Protein AF-A0AA51QZ74-F1 (afdb_monomer_lite)

Organism: NCBI:txid2735563

pLDDT: mean 86.42, std 13.8, range [32.44, 95.69]

Sequence (75 aa):
MQAINNMPATPAHLPFLQAICWQRDDVTSLDTDEMLDLYERGWNYRGVLADLEGEELAFLKALASAKHSWLLNDV

Radius of gyration: 11.88 Å; chains: 1; bounding box: 32×24×25 Å

Foldseek 3Di:
DDPPLPQPDDDPDQQQLCQLPVVDPDPVPDDLVRSLVSCVVSVVCDVPRYHCDDPNVVNNCSSCVVVVHPVVVVD

Secondary structure (DSSP, 8-state):
------PPPPPS--HHHHHHTTTSS-GGG--HHHHHHHHHHHGGGBTTTB---HHHHHHHHHHHHHTT-GGGGT-

Structure (mmCIF, N/CA/C/O backbone):
data_AF-A0AA51QZ74-F1
#
_entry.id   AF-A0AA51QZ74-F1
#
loop_
_atom_site.group_PDB
_atom_site.id
_atom_site.type_symbol
_atom_site.label_atom_id
_atom_site.label_alt_id
_atom_site.label_comp_id
_atom_site.label_asym_id
_atom_site.label_entity_id
_atom_site.label_seq_id
_atom_site.pdbx_PDB_ins_code
_atom_site.Cartn_x
_atom_site.Cartn_y
_atom_site.Cartn_z
_atom_site.occupancy
_atom_site.B_iso_or_equiv
_atom_site.auth_seq_id
_atom_site.auth_comp_id
_atom_site.auth_asym_id
_atom_site.auth_atom_id
_atom_site.pdbx_PDB_model_num
ATOM 1 N N . MET A 1 1 ? 24.241 -7.502 -12.962 1.00 32.44 1 MET A N 1
ATOM 2 C CA . MET A 1 1 ? 23.100 -7.144 -13.825 1.00 32.44 1 MET A CA 1
ATOM 3 C C . MET A 1 1 ? 22.118 -6.389 -12.950 1.00 32.44 1 MET A C 1
ATOM 5 O O . MET A 1 1 ? 21.620 -6.987 -12.009 1.00 32.44 1 MET A O 1
ATOM 9 N N . GLN A 1 2 ? 21.946 -5.083 -13.149 1.00 38.88 2 GLN A N 1
ATOM 10 C CA . GLN A 1 2 ? 20.898 -4.334 -12.452 1.00 38.88 2 GLN A CA 1
ATOM 11 C C . GLN A 1 2 ? 19.633 -4.499 -13.289 1.00 38.88 2 GLN A C 1
ATOM 13 O O . G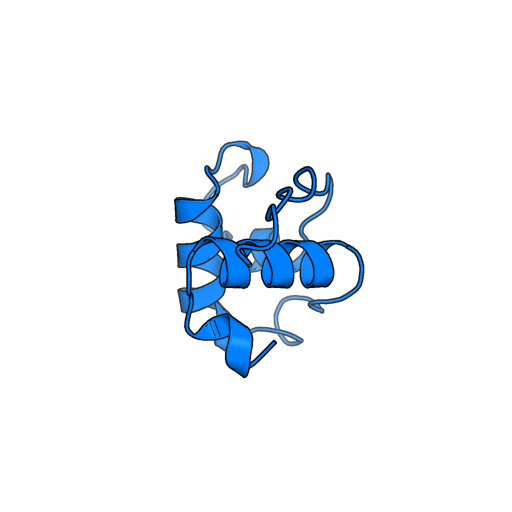LN A 1 2 ? 19.648 -4.169 -14.476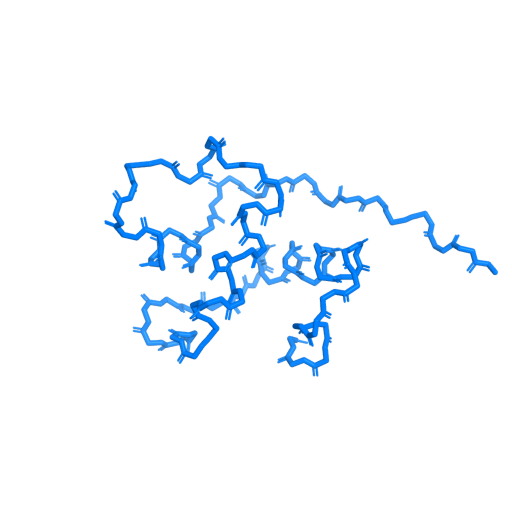 1.00 38.88 2 GLN A O 1
ATOM 18 N N . ALA A 1 3 ? 18.588 -5.096 -12.716 1.00 44.28 3 ALA A N 1
ATOM 19 C CA . ALA A 1 3 ? 17.278 -5.052 -13.337 1.00 44.28 3 ALA A CA 1
ATOM 20 C C . ALA A 1 3 ? 16.904 -3.572 -13.457 1.00 44.28 3 ALA A C 1
ATOM 22 O O . ALA A 1 3 ? 16.933 -2.830 -12.478 1.00 44.28 3 ALA A O 1
ATOM 23 N N . ILE A 1 4 ? 16.637 -3.138 -14.681 1.00 48.06 4 ILE A N 1
ATOM 24 C CA . ILE A 1 4 ? 15.942 -1.888 -14.967 1.00 48.06 4 ILE A CA 1
ATOM 25 C C . ILE A 1 4 ? 14.574 -2.025 -14.295 1.00 48.06 4 ILE A C 1
ATOM 27 O O . ILE A 1 4 ? 13.654 -2.608 -14.864 1.00 48.06 4 ILE A O 1
ATOM 31 N N . ASN A 1 5 ? 14.479 -1.594 -13.035 1.00 55.53 5 ASN A N 1
ATOM 32 C CA . ASN A 1 5 ? 13.235 -1.552 -12.281 1.00 55.53 5 ASN A CA 1
ATOM 33 C C . ASN A 1 5 ? 12.382 -0.441 -12.895 1.00 55.53 5 ASN A C 1
ATOM 35 O O . ASN A 1 5 ? 12.383 0.696 -12.428 1.00 55.53 5 ASN A O 1
ATOM 39 N N . ASN A 1 6 ? 11.695 -0.759 -13.992 1.00 61.06 6 ASN A N 1
ATOM 40 C CA . ASN A 1 6 ? 10.595 0.056 -14.476 1.00 61.06 6 ASN A CA 1
ATOM 41 C C . ASN A 1 6 ? 9.533 0.036 -13.384 1.00 61.06 6 ASN A C 1
ATOM 43 O O . ASN A 1 6 ? 8.843 -0.967 -13.200 1.00 61.06 6 ASN A O 1
ATOM 47 N N . MET A 1 7 ? 9.445 1.132 -12.636 1.00 67.75 7 MET A N 1
ATOM 48 C CA . MET A 1 7 ? 8.365 1.324 -11.691 1.00 67.75 7 MET A CA 1
ATOM 49 C C . MET A 1 7 ? 7.038 1.220 -12.458 1.00 67.75 7 MET A C 1
ATOM 51 O O . MET A 1 7 ? 6.868 1.941 -13.448 1.00 67.75 7 MET A O 1
ATOM 55 N N . PRO A 1 8 ? 6.123 0.313 -12.076 1.00 71.25 8 PRO A N 1
ATOM 56 C CA . PRO A 1 8 ? 4.808 0.274 -12.686 1.00 71.25 8 PRO A CA 1
ATOM 57 C C . PRO A 1 8 ? 4.125 1.618 -12.444 1.00 71.25 8 PRO A C 1
ATOM 59 O O . PRO A 1 8 ? 4.308 2.234 -11.392 1.00 71.25 8 PRO A O 1
ATOM 62 N N . ALA A 1 9 ? 3.356 2.079 -13.431 1.00 82.19 9 ALA A N 1
ATOM 63 C CA . ALA A 1 9 ? 2.516 3.252 -13.243 1.00 82.19 9 ALA A CA 1
ATOM 64 C C . ALA A 1 9 ? 1.641 3.039 -12.002 1.00 82.19 9 ALA A C 1
ATOM 66 O O . ALA A 1 9 ? 1.108 1.944 -11.814 1.00 82.19 9 ALA A O 1
ATOM 67 N N . THR A 1 10 ? 1.521 4.069 -11.165 1.00 85.38 10 THR A N 1
ATOM 68 C CA . THR A 1 10 ? 0.683 4.015 -9.969 1.00 85.38 10 THR A CA 1
ATOM 69 C C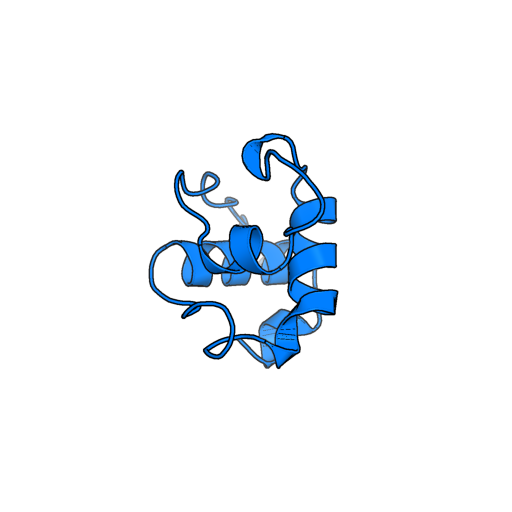 . THR A 1 10 ? -0.743 3.618 -10.368 1.00 85.38 10 THR A C 1
ATOM 71 O O . THR A 1 10 ? -1.347 4.318 -11.189 1.00 85.38 10 THR A O 1
ATOM 74 N N . PRO A 1 11 ? -1.281 2.506 -9.834 1.00 87.88 11 PRO A N 1
ATOM 75 C CA . PRO A 1 11 ? -2.656 2.102 -10.091 1.00 87.88 11 PRO A CA 1
ATOM 76 C C . PRO A 1 11 ? -3.645 3.209 -9.726 1.00 87.88 11 PRO A C 1
ATOM 78 O O . PRO A 1 11 ? -3.466 3.921 -8.739 1.00 87.88 11 PRO A O 1
ATOM 81 N N . ALA A 1 12 ? -4.728 3.325 -10.496 1.00 85.75 12 ALA A N 1
ATOM 82 C CA . ALA A 1 12 ? -5.780 4.305 -10.220 1.00 85.75 12 ALA A CA 1
ATOM 83 C C . ALA A 1 12 ? -6.548 4.001 -8.920 1.00 85.75 12 ALA A C 1
ATOM 85 O O . ALA A 1 12 ? -7.191 4.886 -8.359 1.00 85.75 12 ALA A O 1
ATOM 86 N N . HIS A 1 13 ? -6.497 2.750 -8.455 1.00 88.94 13 HIS A N 1
ATOM 87 C CA . HIS A 1 13 ? -7.183 2.295 -7.258 1.00 88.94 13 HIS A CA 1
ATOM 88 C C . HIS A 1 13 ? -6.200 1.564 -6.341 1.00 88.94 13 HIS A C 1
ATOM 90 O O . HIS A 1 13 ? -5.598 0.567 -6.733 1.00 88.94 13 HIS A O 1
ATOM 96 N N . LEU A 1 14 ? -6.044 2.091 -5.128 1.00 92.50 14 LEU A N 1
ATOM 97 C CA . LEU A 1 14 ? -5.149 1.579 -4.090 1.00 92.50 14 LEU A CA 1
ATOM 98 C C . LEU A 1 14 ? -5.964 1.413 -2.798 1.00 92.50 14 LEU A C 1
ATOM 100 O O . LEU A 1 14 ? -5.864 2.255 -1.901 1.00 92.50 14 LEU A O 1
ATOM 104 N N . PRO A 1 15 ? -6.889 0.436 -2.747 1.00 92.94 15 PRO A N 1
ATOM 105 C CA . PRO A 1 15 ? -7.857 0.323 -1.661 1.00 92.94 15 PRO A CA 1
ATOM 106 C C . PRO A 1 15 ? -7.195 0.147 -0.292 1.00 92.94 15 PRO A C 1
ATOM 108 O O . PRO A 1 15 ? -7.646 0.758 0.679 1.00 92.94 15 PRO A O 1
ATOM 111 N N . PHE A 1 16 ? -6.112 -0.627 -0.192 1.00 95.06 16 PHE A N 1
ATOM 112 C CA . PHE A 1 16 ? -5.408 -0.792 1.075 1.00 95.06 16 PHE A CA 1
ATOM 113 C C . PHE A 1 16 ? -4.688 0.488 1.503 1.00 95.06 16 PHE A C 1
ATOM 115 O O . PHE A 1 16 ? -4.833 0.909 2.653 1.00 95.06 16 PHE A O 1
ATOM 122 N N . LEU A 1 17 ? -3.989 1.157 0.583 1.00 94.19 17 LEU A N 1
ATOM 123 C CA . LEU A 1 17 ? -3.350 2.444 0.848 1.00 94.19 17 LEU A CA 1
ATOM 124 C C . LEU A 1 17 ? -4.366 3.510 1.277 1.00 94.19 17 LEU A C 1
ATOM 126 O O . LEU A 1 17 ? -4.119 4.254 2.224 1.00 94.19 17 LEU A O 1
ATOM 130 N N . GLN A 1 18 ? -5.521 3.572 0.612 1.00 92.81 18 GLN A N 1
ATOM 131 C CA . GLN A 1 18 ? -6.617 4.473 0.976 1.00 92.81 18 GLN A CA 1
ATOM 132 C C . GLN A 1 18 ? -7.127 4.183 2.384 1.00 92.81 18 GLN A C 1
ATOM 134 O O . GLN A 1 18 ? -7.296 5.106 3.180 1.00 92.81 18 GLN A O 1
ATOM 139 N N . ALA A 1 19 ? -7.309 2.907 2.722 1.00 92.81 19 ALA A N 1
ATOM 140 C CA . ALA A 1 19 ? -7.816 2.517 4.027 1.00 92.81 19 ALA A CA 1
ATOM 141 C C . ALA A 1 19 ? -6.840 2.859 5.173 1.00 92.81 19 ALA A C 1
ATOM 143 O O . ALA A 1 19 ? -7.271 3.306 6.237 1.00 92.81 19 ALA A O 1
ATOM 144 N N . ILE A 1 20 ? -5.525 2.709 4.969 1.00 92.94 20 ILE A N 1
ATOM 145 C CA . ILE A 1 20 ? -4.511 3.085 5.975 1.00 92.94 20 ILE A CA 1
ATOM 146 C C . ILE A 1 20 ? -4.227 4.598 6.007 1.00 92.94 20 ILE A C 1
ATOM 148 O O . ILE A 1 20 ? -3.788 5.111 7.038 1.00 92.94 20 ILE A O 1
ATOM 152 N N . CYS A 1 21 ? -4.526 5.334 4.931 1.00 90.56 21 CYS A N 1
ATOM 153 C CA . CYS A 1 21 ? -4.362 6.789 4.820 1.00 90.56 21 CYS A CA 1
ATOM 154 C C . CYS A 1 21 ? -5.597 7.587 5.292 1.00 90.56 21 CYS A C 1
ATOM 156 O O . CYS A 1 21 ? -5.809 8.718 4.869 1.00 90.56 21 CYS A O 1
ATOM 158 N N . TRP A 1 22 ? -6.400 7.039 6.208 1.00 77.88 22 TRP A N 1
ATOM 159 C CA . TRP A 1 22 ? -7.703 7.582 6.635 1.00 77.88 22 TRP A CA 1
ATOM 160 C C . TRP A 1 22 ? -7.718 9.041 7.152 1.00 77.88 22 TRP A C 1
ATOM 162 O O . TRP A 1 22 ? -8.792 9.595 7.370 1.00 77.88 22 TRP A O 1
ATOM 172 N N . GLN A 1 23 ? -6.557 9.666 7.380 1.00 75.56 23 GLN A N 1
ATOM 173 C CA . GLN A 1 23 ? -6.432 11.065 7.820 1.00 75.56 23 GLN A CA 1
ATOM 174 C C . GLN A 1 23 ? -6.247 12.075 6.675 1.00 75.56 23 GLN A C 1
ATOM 176 O O . GLN A 1 23 ? -6.307 13.276 6.934 1.00 75.56 23 GLN A O 1
ATOM 181 N N . ARG A 1 24 ? -5.977 11.630 5.441 1.00 73.88 24 ARG A N 1
ATOM 182 C CA . ARG A 1 24 ? -5.838 12.504 4.266 1.00 73.88 24 ARG A CA 1
ATOM 183 C C . ARG A 1 24 ? -6.964 12.213 3.279 1.00 73.88 24 ARG A C 1
ATOM 185 O O . ARG A 1 24 ? -7.302 11.058 3.050 1.00 73.88 24 ARG A O 1
ATOM 192 N N . ASP A 1 25 ? -7.502 13.267 2.671 1.00 66.50 25 ASP A N 1
ATOM 193 C CA . ASP A 1 25 ? -8.605 13.153 1.710 1.00 66.50 25 ASP A CA 1
ATOM 194 C C . ASP A 1 25 ? -8.187 12.494 0.383 1.00 66.50 25 ASP A C 1
ATOM 196 O O . ASP A 1 25 ? -9.044 11.989 -0.340 1.00 66.50 25 ASP A O 1
ATOM 200 N N . ASP A 1 26 ? -6.889 12.491 0.044 1.00 75.62 26 ASP A N 1
ATOM 201 C CA . ASP A 1 26 ? -6.429 12.043 -1.272 1.00 75.62 26 ASP A CA 1
ATOM 202 C C . ASP A 1 26 ? -5.034 11.392 -1.268 1.00 75.62 26 ASP A C 1
ATOM 204 O O . ASP A 1 26 ? -4.003 12.053 -1.100 1.00 75.62 26 ASP A O 1
ATOM 208 N N . VAL A 1 27 ? -5.004 10.083 -1.530 1.00 79.94 27 VAL A N 1
ATOM 209 C CA . VAL A 1 27 ? -3.773 9.292 -1.696 1.00 79.94 27 VAL A CA 1
ATOM 210 C C . VAL A 1 27 ? -3.082 9.506 -3.042 1.00 79.94 27 VAL A C 1
ATOM 212 O O . VAL A 1 27 ? -1.920 9.141 -3.190 1.00 79.94 27 VAL A O 1
ATOM 215 N N . THR A 1 28 ? -3.769 10.074 -4.036 1.00 75.50 28 THR A N 1
ATOM 216 C CA . THR A 1 28 ? -3.219 10.249 -5.391 1.00 75.50 28 THR A CA 1
ATOM 217 C C . THR A 1 28 ? -2.192 11.377 -5.464 1.00 75.50 28 THR A C 1
ATOM 219 O O . THR A 1 28 ? -1.392 11.429 -6.396 1.00 75.50 28 THR A O 1
ATOM 222 N N . SER A 1 29 ? -2.183 12.248 -4.452 1.00 83.50 29 SER A N 1
ATOM 223 C CA . SER A 1 29 ? -1.205 13.322 -4.281 1.00 83.50 29 SER A CA 1
ATOM 224 C C . SER A 1 29 ? 0.118 12.867 -3.658 1.00 83.50 29 SER A C 1
ATOM 226 O O . SER A 1 29 ? 1.078 13.636 -3.671 1.00 83.50 29 SER A O 1
ATOM 228 N N . LEU A 1 30 ? 0.165 11.645 -3.114 1.00 87.81 30 LEU A N 1
ATOM 229 C CA . LEU A 1 30 ? 1.336 11.129 -2.417 1.00 87.81 30 LEU A CA 1
ATOM 230 C C . LEU A 1 30 ? 2.445 10.791 -3.402 1.00 87.81 30 LEU A C 1
ATOM 232 O O . LEU A 1 30 ? 2.204 10.196 -4.458 1.00 87.81 30 LEU A O 1
ATOM 236 N N . ASP A 1 31 ? 3.676 11.110 -3.028 1.00 90.75 31 ASP A N 1
ATOM 237 C CA . ASP A 1 31 ? 4.819 10.553 -3.731 1.00 90.75 31 ASP A CA 1
ATOM 238 C C . ASP A 1 31 ? 5.071 9.095 -3.314 1.00 90.75 31 ASP A C 1
ATOM 240 O O . ASP A 1 31 ? 4.502 8.548 -2.370 1.00 90.75 31 ASP A O 1
ATOM 244 N N . THR A 1 32 ? 5.940 8.426 -4.059 1.00 91.69 32 THR A N 1
ATOM 245 C CA . THR A 1 32 ? 6.206 6.999 -3.877 1.00 91.69 32 THR A CA 1
ATOM 246 C C . THR A 1 32 ? 6.892 6.663 -2.551 1.00 91.69 32 THR A C 1
ATOM 248 O O . THR A 1 32 ? 6.754 5.537 -2.079 1.00 91.69 32 THR A O 1
ATOM 251 N N . ASP A 1 33 ? 7.625 7.610 -1.958 1.00 92.31 33 ASP A N 1
ATOM 252 C CA . ASP A 1 33 ? 8.239 7.436 -0.640 1.00 92.31 33 ASP A CA 1
ATOM 253 C C . ASP A 1 33 ? 7.171 7.565 0.454 1.00 92.31 33 ASP A C 1
ATOM 255 O O . ASP A 1 33 ? 7.065 6.688 1.309 1.00 92.31 33 ASP A O 1
ATOM 259 N N . GLU A 1 34 ? 6.288 8.565 0.361 1.00 93.06 34 GLU A N 1
ATOM 260 C CA . GLU A 1 34 ? 5.136 8.702 1.260 1.00 93.06 34 GLU A CA 1
ATOM 261 C C . GLU A 1 34 ? 4.202 7.482 1.195 1.00 93.06 34 GLU A C 1
ATOM 263 O O . GLU A 1 34 ? 3.712 7.007 2.224 1.00 93.06 34 GLU A O 1
ATOM 268 N N . MET A 1 35 ? 3.954 6.952 -0.008 1.00 93.75 35 MET A N 1
ATOM 269 C CA . MET A 1 35 ? 3.166 5.731 -0.186 1.00 93.75 35 MET A CA 1
ATOM 270 C C . MET A 1 35 ? 3.816 4.546 0.530 1.00 93.75 35 MET A C 1
ATOM 272 O O . MET A 1 35 ? 3.133 3.816 1.248 1.00 93.75 35 MET A O 1
ATOM 276 N N . LEU A 1 36 ? 5.128 4.358 0.354 1.00 95.12 36 LEU A N 1
ATOM 277 C CA . LEU A 1 36 ? 5.864 3.270 0.990 1.00 95.12 36 LEU A CA 1
ATOM 278 C C . LE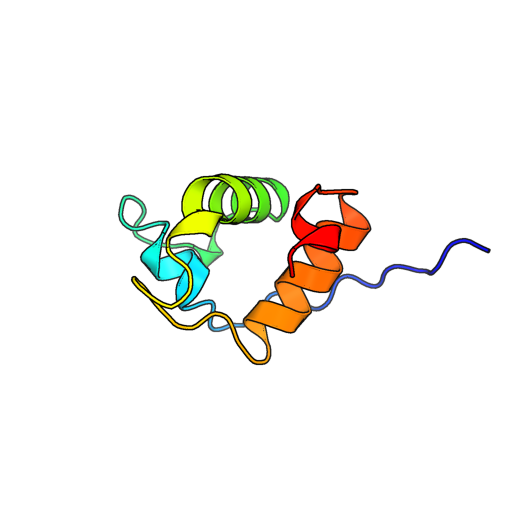U A 1 36 ? 5.828 3.384 2.519 1.00 95.12 36 LEU A C 1
ATOM 280 O O . LEU A 1 36 ? 5.498 2.404 3.183 1.00 95.12 36 LEU A O 1
ATOM 284 N N . ASP A 1 37 ? 6.061 4.578 3.066 1.00 94.69 37 ASP A N 1
ATOM 285 C CA . ASP A 1 37 ? 5.987 4.842 4.508 1.00 94.69 37 ASP A CA 1
ATOM 286 C C . ASP A 1 37 ? 4.620 4.458 5.092 1.00 94.69 37 ASP A C 1
ATOM 288 O O . ASP A 1 37 ? 4.524 3.908 6.195 1.00 94.69 37 ASP A O 1
ATOM 292 N N . LEU A 1 38 ? 3.534 4.733 4.362 1.00 94.44 38 LEU A N 1
ATOM 293 C CA . LEU A 1 38 ? 2.191 4.333 4.774 1.00 94.44 38 LEU A CA 1
ATOM 294 C C . LEU A 1 38 ? 2.026 2.816 4.754 1.00 94.44 38 LEU A C 1
ATOM 296 O O . LEU A 1 38 ? 1.544 2.269 5.746 1.00 94.44 38 LEU A O 1
ATOM 300 N N . TYR A 1 39 ? 2.445 2.134 3.684 1.00 95.69 39 TYR A N 1
ATOM 301 C CA . TYR A 1 39 ? 2.380 0.671 3.615 1.00 95.69 39 TYR A CA 1
ATOM 302 C C . TYR A 1 39 ? 3.172 0.007 4.742 1.00 95.69 39 TYR A C 1
ATOM 304 O O . TYR A 1 39 ? 2.676 -0.936 5.355 1.00 95.69 39 TYR A O 1
ATOM 312 N N . GLU A 1 40 ? 4.364 0.513 5.056 1.00 95.12 40 GLU A N 1
ATOM 313 C CA . GLU A 1 40 ? 5.199 -0.012 6.136 1.00 95.12 40 GLU A CA 1
ATOM 314 C C . GLU A 1 40 ? 4.527 0.167 7.504 1.00 95.12 40 GLU A C 1
ATOM 316 O O . GLU A 1 40 ? 4.418 -0.781 8.285 1.00 95.12 40 GLU A O 1
ATOM 321 N N . ARG A 1 41 ? 4.005 1.365 7.789 1.00 94.44 41 ARG A N 1
ATOM 322 C CA . ARG A 1 41 ? 3.313 1.665 9.055 1.00 94.44 41 ARG A CA 1
ATOM 323 C C . ARG A 1 41 ? 1.987 0.922 9.190 1.00 94.44 41 ARG A C 1
ATOM 325 O O . ARG A 1 41 ? 1.610 0.517 10.290 1.00 94.44 41 ARG A O 1
ATOM 332 N N . GLY A 1 42 ? 1.263 0.788 8.084 1.00 94.12 42 GLY A N 1
ATOM 333 C CA . GLY A 1 42 ? -0.057 0.177 8.007 1.00 94.12 42 GLY A CA 1
ATOM 334 C C . GLY A 1 42 ? -0.028 -1.334 7.809 1.00 94.12 42 GLY A C 1
ATOM 335 O O . GLY A 1 42 ? -1.091 -1.946 7.850 1.00 94.12 42 GLY A O 1
ATOM 336 N N . TRP A 1 43 ? 1.154 -1.937 7.630 1.00 95.44 43 TRP A N 1
ATOM 337 C CA . TRP A 1 43 ? 1.333 -3.323 7.202 1.00 95.44 43 TRP A CA 1
ATOM 338 C C . TRP A 1 43 ? 0.387 -4.274 7.940 1.00 95.44 43 TRP A C 1
ATOM 340 O O . TRP A 1 43 ? -0.428 -4.938 7.313 1.00 95.44 43 TRP A O 1
ATOM 350 N N . ASN A 1 44 ? 0.370 -4.270 9.270 1.00 94.19 44 ASN A N 1
ATOM 351 C CA . ASN A 1 44 ? -0.416 -5.227 10.062 1.00 94.19 44 ASN A CA 1
ATOM 352 C C . ASN A 1 44 ? -1.947 -5.191 9.846 1.00 94.19 44 ASN A C 1
ATOM 354 O O . ASN A 1 44 ? -2.640 -6.065 10.359 1.00 94.19 44 ASN A O 1
ATOM 358 N N . TYR A 1 45 ? -2.482 -4.219 9.103 1.00 93.75 45 TYR A N 1
ATOM 359 C CA . TYR A 1 45 ? -3.913 -4.085 8.822 1.00 93.75 45 TYR A CA 1
ATOM 360 C C . TYR A 1 45 ? -4.376 -4.699 7.490 1.00 93.75 45 TYR A C 1
ATOM 362 O O . TYR A 1 45 ? -5.563 -4.605 7.160 1.00 93.75 45 TYR A O 1
ATOM 370 N N . ARG A 1 46 ? -3.477 -5.321 6.715 1.00 93.06 46 ARG A N 1
ATOM 371 C CA . ARG A 1 46 ? -3.838 -6.042 5.478 1.00 93.06 46 ARG A CA 1
ATOM 372 C C . ARG A 1 46 ? -4.874 -7.127 5.761 1.00 93.06 46 ARG A C 1
ATOM 374 O O . ARG A 1 46 ? -4.693 -7.911 6.687 1.00 93.06 46 ARG A O 1
ATOM 381 N N . GLY A 1 47 ? -5.949 -7.166 4.978 1.00 89.69 47 GLY A N 1
ATOM 382 C CA . GLY A 1 47 ? -7.072 -8.096 5.165 1.00 89.69 47 GLY A CA 1
ATOM 383 C C . GLY A 1 47 ? -8.000 -7.751 6.339 1.00 89.69 47 GLY A C 1
ATOM 384 O O . GLY A 1 47 ? -9.005 -8.423 6.546 1.00 89.69 47 GLY A O 1
ATOM 385 N N . VAL A 1 48 ? -7.689 -6.705 7.115 1.00 93.62 48 VAL A N 1
ATOM 386 C CA . VAL A 1 48 ? -8.584 -6.155 8.148 1.00 93.62 48 VAL A CA 1
ATOM 387 C C . VAL A 1 48 ? -9.285 -4.907 7.628 1.00 93.62 48 VAL A C 1
ATOM 389 O O . VAL A 1 48 ? -10.502 -4.792 7.741 1.00 93.62 48 VAL A O 1
ATOM 392 N N . LEU A 1 49 ? -8.514 -3.963 7.078 1.00 92.50 49 LEU A N 1
ATOM 393 C CA . LEU A 1 49 ? -9.046 -2.701 6.555 1.00 92.50 49 LEU A CA 1
ATOM 394 C C . LEU A 1 49 ? -9.422 -2.795 5.074 1.00 92.50 49 LEU A C 1
ATOM 396 O O . LEU A 1 49 ? -10.432 -2.234 4.661 1.00 92.50 49 LEU A O 1
ATOM 400 N N . ALA A 1 50 ? -8.616 -3.511 4.297 1.00 92.75 50 ALA A N 1
ATOM 401 C CA . ALA A 1 50 ? -8.894 -3.899 2.922 1.00 92.75 50 ALA A CA 1
ATOM 402 C C . ALA A 1 50 ? -7.952 -5.043 2.530 1.00 92.75 50 ALA A C 1
ATOM 404 O O . ALA A 1 50 ? -6.873 -5.199 3.119 1.00 92.75 50 ALA A O 1
ATOM 405 N N . ASP A 1 51 ? -8.350 -5.822 1.530 1.00 92.94 51 ASP A N 1
ATOM 406 C CA . ASP A 1 51 ? -7.503 -6.856 0.947 1.00 92.94 51 ASP A CA 1
ATOM 407 C C . ASP A 1 51 ? -6.409 -6.215 0.082 1.00 92.94 51 ASP A C 1
ATOM 409 O O . ASP A 1 51 ? -6.684 -5.325 -0.724 1.00 92.94 51 ASP A O 1
ATOM 413 N N . LEU A 1 52 ? -5.161 -6.661 0.260 1.00 92.88 52 LEU A N 1
ATOM 414 C CA . LEU A 1 52 ? -4.023 -6.221 -0.547 1.00 92.88 52 LEU A CA 1
ATOM 415 C C . LEU A 1 52 ? -3.747 -7.254 -1.641 1.00 92.88 52 LEU A C 1
ATOM 417 O O . LEU A 1 52 ? -3.018 -8.223 -1.426 1.00 92.88 52 LEU A O 1
ATOM 421 N N . GLU A 1 53 ? -4.320 -7.038 -2.820 1.00 92.81 53 GLU A N 1
ATOM 422 C CA . GLU A 1 53 ? -4.267 -7.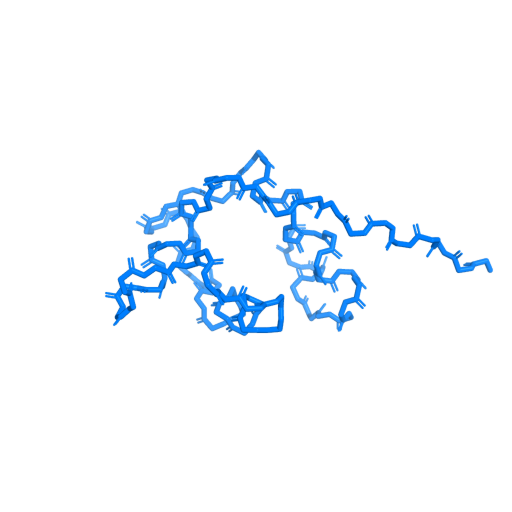989 -3.932 1.00 92.81 53 GLU A CA 1
ATOM 423 C C . GLU A 1 53 ? -4.128 -7.281 -5.292 1.00 92.81 53 GLU A C 1
ATOM 425 O O . GLU A 1 53 ? -4.113 -6.053 -5.392 1.00 92.81 53 GLU A O 1
ATOM 430 N N . GLY A 1 54 ? -4.001 -8.068 -6.364 1.00 92.31 54 GLY A N 1
ATOM 431 C CA . GLY A 1 54 ? -4.064 -7.571 -7.740 1.00 92.31 54 GLY A CA 1
ATOM 432 C C . GLY A 1 54 ? -3.007 -6.515 -8.083 1.00 92.31 54 GLY A C 1
ATOM 433 O O . GLY A 1 54 ? -1.813 -6.700 -7.834 1.00 92.31 54 GLY A O 1
ATOM 434 N N . GLU A 1 55 ? -3.453 -5.421 -8.705 1.00 92.94 55 GLU A N 1
ATOM 435 C CA . GLU A 1 55 ? -2.586 -4.333 -9.176 1.00 92.94 55 GLU A CA 1
ATOM 436 C C . GLU A 1 55 ? -1.888 -3.596 -8.027 1.00 92.94 55 GLU A C 1
ATOM 438 O O . GLU A 1 55 ? -0.720 -3.234 -8.164 1.00 92.94 55 GLU A O 1
ATOM 443 N N . GLU A 1 56 ? -2.559 -3.427 -6.884 1.00 94.19 56 GLU A N 1
ATOM 444 C CA . GLU A 1 56 ? -1.983 -2.766 -5.708 1.00 94.19 56 GLU A CA 1
ATOM 445 C C . GLU A 1 56 ? -0.839 -3.597 -5.114 1.00 94.19 56 GLU A C 1
ATOM 447 O O . GLU A 1 56 ? 0.235 -3.070 -4.822 1.00 94.19 56 GLU A O 1
ATOM 452 N N . LEU A 1 57 ? -1.018 -4.919 -5.026 1.00 94.62 57 LEU A N 1
ATOM 453 C CA . LEU A 1 57 ? 0.037 -5.826 -4.577 1.00 94.62 57 LEU A CA 1
ATOM 454 C C . LEU A 1 57 ? 1.240 -5.817 -5.533 1.00 94.62 57 LEU A C 1
ATOM 456 O O . LEU A 1 57 ? 2.390 -5.770 -5.090 1.00 94.62 57 LEU A O 1
ATOM 460 N N . ALA A 1 58 ? 0.995 -5.851 -6.846 1.00 94.06 58 ALA A N 1
ATOM 461 C CA . ALA A 1 58 ? 2.059 -5.790 -7.849 1.00 94.06 58 ALA A CA 1
ATOM 462 C C . ALA A 1 58 ? 2.825 -4.456 -7.790 1.00 94.06 58 ALA A C 1
ATOM 464 O O . ALA A 1 58 ? 4.057 -4.442 -7.866 1.00 94.06 58 ALA A O 1
ATOM 465 N N . PHE A 1 59 ? 2.102 -3.350 -7.600 1.00 94.19 59 PHE A N 1
ATOM 466 C CA . PHE A 1 59 ? 2.679 -2.028 -7.385 1.00 94.19 59 PHE A CA 1
ATOM 467 C C . PHE A 1 59 ? 3.553 -1.993 -6.128 1.00 94.19 59 PHE A C 1
ATOM 469 O O . PHE A 1 59 ? 4.714 -1.589 -6.214 1.00 94.19 59 PHE A O 1
ATOM 476 N N . LEU A 1 60 ? 3.055 -2.491 -4.989 1.00 94.81 60 LEU A N 1
ATOM 477 C CA . LEU A 1 60 ? 3.822 -2.524 -3.743 1.00 94.81 60 LEU A CA 1
ATOM 478 C C . LEU A 1 60 ? 5.094 -3.371 -3.870 1.00 94.81 60 LEU A C 1
ATOM 480 O O . LEU A 1 60 ? 6.144 -2.962 -3.385 1.00 94.81 60 LEU A O 1
ATOM 484 N N . LYS A 1 61 ? 5.041 -4.515 -4.565 1.00 94.56 61 LYS A N 1
ATOM 485 C CA . LYS A 1 61 ? 6.228 -5.353 -4.821 1.00 94.56 61 LYS A CA 1
ATOM 486 C C . LYS A 1 61 ? 7.309 -4.596 -5.580 1.00 94.56 61 LYS A C 1
ATOM 488 O O . LYS A 1 61 ? 8.482 -4.640 -5.205 1.00 94.56 61 LYS A O 1
ATOM 493 N N . ALA A 1 62 ? 6.920 -3.885 -6.633 1.00 94.06 62 ALA A N 1
ATOM 494 C CA . ALA A 1 62 ? 7.855 -3.086 -7.409 1.00 94.06 62 ALA A CA 1
ATOM 495 C C . ALA A 1 62 ? 8.401 -1.899 -6.602 1.00 94.06 62 ALA A C 1
ATOM 497 O O . ALA A 1 62 ? 9.600 -1.628 -6.657 1.00 94.06 62 ALA A O 1
ATOM 498 N N . LEU A 1 63 ? 7.547 -1.238 -5.816 1.00 93.88 63 LEU A N 1
ATOM 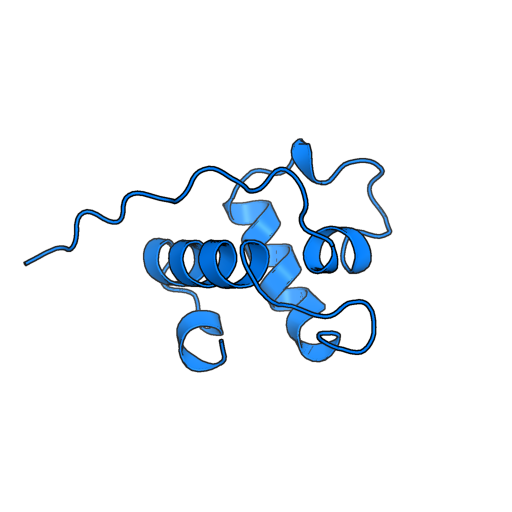499 C CA . LEU A 1 63 ? 7.930 -0.134 -4.941 1.00 93.88 63 LEU A CA 1
ATOM 500 C C . LEU A 1 63 ? 8.932 -0.587 -3.870 1.00 93.88 63 LEU A C 1
ATOM 502 O O . LEU A 1 63 ? 10.014 -0.012 -3.754 1.00 93.88 63 LEU A O 1
ATOM 506 N N . ALA A 1 64 ? 8.619 -1.666 -3.151 1.00 94.75 64 ALA A N 1
ATOM 507 C CA . ALA A 1 64 ? 9.482 -2.246 -2.128 1.00 94.75 64 ALA A CA 1
ATOM 508 C C . ALA A 1 64 ? 10.823 -2.716 -2.710 1.00 94.75 64 ALA A C 1
ATOM 510 O O . ALA A 1 64 ? 11.868 -2.512 -2.094 1.00 94.75 64 ALA A O 1
ATOM 511 N N . SER A 1 65 ? 10.817 -3.284 -3.922 1.00 93.81 65 SER A N 1
ATOM 512 C CA . SER A 1 65 ? 12.044 -3.659 -4.631 1.00 93.81 65 SER A CA 1
ATOM 513 C C . SER A 1 65 ? 12.891 -2.443 -5.018 1.00 93.81 65 SER A C 1
ATOM 515 O O . SER A 1 65 ? 14.094 -2.433 -4.762 1.00 93.81 65 SER A O 1
ATOM 517 N N . ALA A 1 66 ? 12.277 -1.405 -5.592 1.00 92.06 66 ALA A N 1
ATOM 518 C CA . ALA A 1 66 ? 12.973 -0.196 -6.031 1.00 92.06 66 ALA A CA 1
ATOM 519 C C . ALA A 1 66 ? 13.581 0.598 -4.866 1.00 92.06 66 ALA A C 1
ATOM 521 O O . ALA A 1 66 ? 14.632 1.217 -5.025 1.00 92.06 66 ALA A O 1
ATOM 522 N N . LYS A 1 67 ? 12.929 0.569 -3.702 1.00 91.50 67 LYS A N 1
ATOM 523 C CA . LYS A 1 67 ? 13.333 1.310 -2.501 1.00 91.50 67 LYS A CA 1
ATOM 524 C C . LYS A 1 67 ? 14.087 0.453 -1.477 1.00 91.50 67 LYS A C 1
ATOM 526 O O . LYS A 1 67 ? 14.448 0.959 -0.423 1.00 91.50 67 LYS A O 1
ATOM 531 N N . HIS A 1 68 ? 14.351 -0.822 -1.782 1.00 92.38 68 HIS A N 1
ATOM 532 C CA . HIS A 1 68 ? 14.986 -1.779 -0.866 1.00 92.38 68 HIS A CA 1
ATOM 533 C C . HIS A 1 68 ? 14.284 -1.885 0.505 1.00 92.38 68 HIS A C 1
ATOM 535 O O . HIS A 1 68 ? 14.938 -2.033 1.538 1.00 92.38 68 HIS A O 1
ATOM 541 N N . SER A 1 69 ? 12.951 -1.815 0.510 1.00 94.88 69 SER A N 1
ATOM 542 C CA . SER A 1 69 ? 12.136 -1.929 1.724 1.00 94.88 69 SER A CA 1
ATOM 543 C C . SER A 1 69 ? 12.158 -3.350 2.291 1.00 94.88 69 SER A C 1
ATOM 545 O O . SER A 1 69 ? 12.240 -4.338 1.554 1.00 94.88 69 SER A O 1
ATOM 547 N N . TRP A 1 70 ? 12.004 -3.457 3.613 1.00 95.19 70 TRP A N 1
ATOM 548 C CA . TRP A 1 70 ? 11.818 -4.734 4.305 1.00 95.19 70 TRP A CA 1
ATOM 549 C C . TRP A 1 70 ? 10.549 -5.466 3.852 1.00 95.19 70 TRP A C 1
ATOM 551 O O . TRP A 1 70 ? 10.539 -6.699 3.859 1.00 95.19 70 TRP A O 1
ATOM 561 N N . LEU A 1 71 ? 9.538 -4.727 3.372 1.00 93.62 71 LEU A N 1
ATOM 562 C CA . LEU A 1 71 ? 8.286 -5.279 2.852 1.00 93.62 71 LEU A CA 1
ATOM 563 C C . LEU A 1 71 ? 8.498 -6.290 1.736 1.00 93.62 71 LEU A C 1
ATOM 565 O O . LEU A 1 71 ? 7.697 -7.207 1.608 1.00 93.62 71 LEU A O 1
ATOM 569 N N . LEU A 1 72 ? 9.584 -6.172 0.966 1.00 92.38 72 LEU A N 1
ATOM 570 C CA . LEU A 1 72 ? 9.900 -7.103 -0.116 1.00 92.38 72 LEU A CA 1
ATOM 571 C C . LEU A 1 72 ? 9.957 -8.566 0.357 1.00 92.38 72 LEU A C 1
ATOM 573 O O . LEU A 1 72 ? 9.674 -9.465 -0.429 1.00 92.38 72 LEU A O 1
ATOM 577 N N . ASN A 1 73 ? 10.324 -8.807 1.618 1.00 92.06 73 ASN A N 1
ATOM 578 C CA . ASN A 1 73 ? 10.418 -10.159 2.169 1.00 92.06 73 ASN A CA 1
ATOM 579 C C . ASN A 1 73 ? 9.090 -10.680 2.737 1.00 92.06 73 ASN A C 1
ATOM 581 O O . ASN A 1 73 ? 8.957 -11.888 2.913 1.00 92.06 73 ASN A O 1
ATOM 585 N N . ASP A 1 74 ? 8.131 -9.795 3.016 1.00 89.12 74 ASP A N 1
ATOM 586 C CA . ASP A 1 74 ? 6.853 -10.144 3.649 1.00 89.12 74 ASP A CA 1
ATOM 587 C C . ASP A 1 74 ? 5.657 -10.121 2.669 1.00 89.12 74 ASP A C 1
ATOM 589 O O . ASP A 1 74 ? 4.550 -10.516 3.049 1.00 89.12 74 ASP A O 1
ATOM 593 N N . VAL A 1 75 ? 5.854 -9.638 1.433 1.00 82.00 75 VAL A N 1
ATOM 594 C CA . VAL A 1 75 ? 4.813 -9.364 0.414 1.00 82.00 75 VAL A CA 1
ATOM 595 C C . VAL A 1 75 ? 4.650 -10.446 -0.660 1.00 82.00 75 VAL A C 1
ATOM 597 O O . VAL A 1 75 ? 5.640 -11.024 -1.156 1.00 82.00 75 VAL A O 1
#